Protein AF-A0AAU0TPD5-F1 (afdb_monomer)

Mean predicted aligned error: 10.45 Å

pLDDT: mean 80.64, std 20.05, range [37.56, 97.31]

Sequence (81 aa):
MTGNKRLASERDATIVIYNLFGIASWGNFHRLGMHNLGELKTLLDRRPTWQPADTARHAEILATLKRVAKNYALELPRHWL

Radius of gyration: 19.05 Å; Cα contacts (8 Å, |Δi|>4): 30; chains: 1; bounding box: 26×60×43 Å

Structure (mmCIF, N/CA/C/O backbone):
data_AF-A0AAU0TPD5-F1
#
_entry.id   AF-A0AAU0TPD5-F1
#
loop_
_atom_site.group_PDB
_atom_site.id
_atom_site.type_symbol
_atom_site.label_atom_id
_atom_site.label_alt_id
_atom_site.label_comp_id
_atom_site.label_asym_id
_atom_site.label_entity_id
_atom_site.label_seq_id
_atom_site.pdbx_PDB_ins_code
_atom_site.Cartn_x
_atom_site.Cartn_y
_atom_site.Cartn_z
_atom_site.occupancy
_atom_site.B_iso_or_equiv
_atom_site.auth_seq_id
_atom_site.auth_comp_id
_atom_site.auth_asym_id
_atom_site.auth_atom_id
_atom_site.pdbx_PDB_model_num
ATOM 1 N N . MET A 1 1 ? 2.578 -53.378 -26.238 1.00 37.56 1 MET A N 1
ATOM 2 C CA . MET A 1 1 ? 3.482 -52.224 -26.431 1.00 37.56 1 MET A CA 1
ATOM 3 C C . MET A 1 1 ? 2.664 -50.968 -26.123 1.00 37.56 1 MET A C 1
ATOM 5 O O . MET A 1 1 ? 1.835 -50.612 -26.939 1.00 37.56 1 MET A O 1
ATOM 9 N N . THR A 1 2 ? 2.529 -50.535 -24.860 1.00 39.12 2 THR A N 1
ATOM 10 C CA . THR A 1 2 ? 3.418 -49.590 -24.124 1.00 39.12 2 THR A CA 1
ATOM 11 C C . THR A 1 2 ? 3.586 -48.274 -24.901 1.00 39.12 2 THR A C 1
ATOM 13 O O . THR A 1 2 ? 4.095 -48.329 -26.007 1.00 39.12 2 THR A O 1
ATOM 16 N N . GLY A 1 3 ? 3.230 -47.063 -24.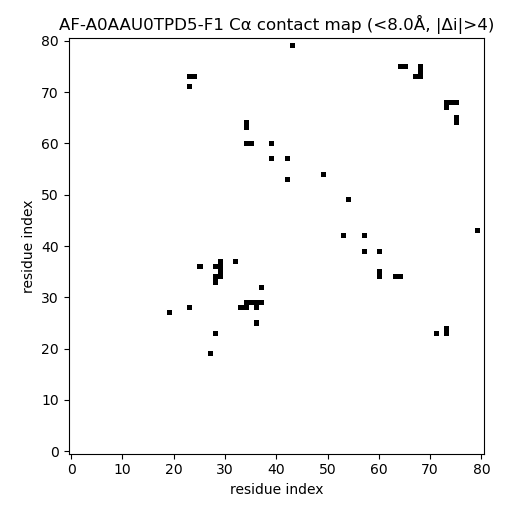463 1.00 37.72 3 GLY A N 1
ATOM 17 C CA . GLY A 1 3 ? 2.717 -46.494 -23.214 1.00 37.72 3 GLY A CA 1
ATOM 18 C C . GLY A 1 3 ? 2.605 -44.958 -23.394 1.00 37.72 3 GLY A C 1
ATOM 19 O O . GLY A 1 3 ? 3.216 -44.400 -24.302 1.00 37.72 3 GLY A O 1
ATOM 20 N N . ASN A 1 4 ? 1.798 -44.301 -22.554 1.00 49.62 4 ASN A N 1
ATOM 21 C CA . ASN A 1 4 ? 1.540 -42.851 -22.473 1.00 49.62 4 ASN A CA 1
ATOM 22 C C . ASN A 1 4 ? 2.709 -41.922 -22.860 1.00 49.62 4 ASN A C 1
ATOM 24 O O . ASN A 1 4 ? 3.800 -42.041 -22.302 1.00 49.62 4 ASN A O 1
ATOM 28 N N . LYS A 1 5 ? 2.435 -40.868 -23.645 1.00 42.72 5 LYS A N 1
ATOM 29 C CA . LYS A 1 5 ? 3.300 -39.679 -23.682 1.00 42.72 5 LYS A CA 1
ATOM 30 C C . LYS A 1 5 ? 2.482 -38.391 -23.601 1.00 42.72 5 LYS A C 1
ATOM 32 O O . LYS A 1 5 ? 1.855 -37.956 -24.558 1.00 42.72 5 LYS A O 1
ATOM 37 N N . ARG A 1 6 ? 2.485 -37.827 -22.390 1.00 52.53 6 ARG A N 1
ATOM 38 C CA . ARG A 1 6 ? 2.021 -36.481 -22.050 1.00 52.53 6 ARG A CA 1
ATOM 39 C C . ARG A 1 6 ? 2.793 -35.469 -22.897 1.00 52.53 6 ARG A C 1
ATOM 41 O O . ARG A 1 6 ? 4.018 -35.510 -22.899 1.00 52.53 6 ARG A O 1
ATOM 48 N N . LEU A 1 7 ? 2.089 -34.555 -23.557 1.00 45.16 7 LEU A N 1
ATOM 49 C CA . LEU A 1 7 ? 2.678 -33.313 -24.061 1.00 45.16 7 LEU A CA 1
ATOM 50 C C . LEU A 1 7 ? 1.721 -32.141 -23.797 1.00 45.16 7 LEU A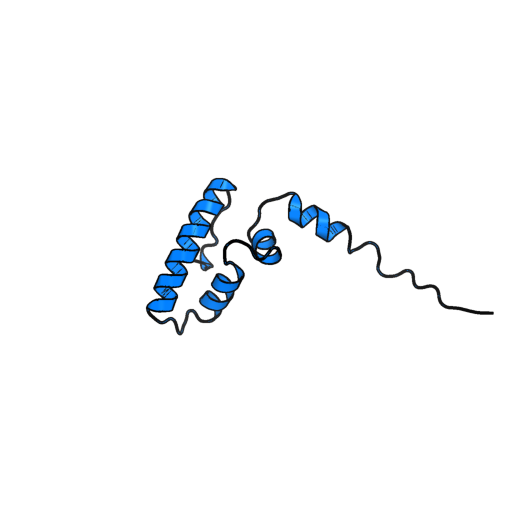 C 1
ATOM 52 O O . LEU A 1 7 ? 1.372 -31.366 -24.677 1.00 45.16 7 LEU A O 1
ATOM 56 N N . ALA A 1 8 ? 1.250 -32.053 -22.558 1.00 49.91 8 ALA A N 1
ATOM 57 C CA . ALA A 1 8 ? 0.671 -30.839 -22.009 1.00 49.91 8 ALA A CA 1
ATOM 58 C C . ALA A 1 8 ? 1.517 -30.470 -20.788 1.00 49.91 8 ALA A C 1
ATOM 60 O O . ALA A 1 8 ? 1.813 -31.350 -19.981 1.00 49.91 8 ALA A O 1
ATOM 61 N N . SER A 1 9 ? 1.855 -29.186 -20.655 1.00 53.41 9 SER A N 1
ATOM 62 C CA . SER A 1 9 ? 2.458 -28.571 -19.463 1.00 53.41 9 SER A CA 1
ATOM 63 C C . SER A 1 9 ? 3.992 -28.553 -19.347 1.00 53.41 9 SER A C 1
ATOM 65 O O . SER A 1 9 ? 4.525 -29.049 -18.364 1.00 53.41 9 SER A O 1
ATOM 67 N N . GLU A 1 10 ? 4.702 -27.878 -20.262 1.00 48.38 10 GLU A N 1
ATOM 68 C CA . GLU A 1 10 ? 6.065 -27.364 -19.963 1.00 48.38 10 GLU A CA 1
ATOM 69 C C . GLU A 1 10 ? 6.362 -25.939 -20.489 1.00 48.38 10 GLU A C 1
ATOM 71 O O . GLU A 1 10 ? 7.387 -25.364 -20.130 1.00 48.38 10 GLU A O 1
ATOM 76 N N . ARG A 1 11 ? 5.480 -25.306 -21.287 1.00 47.72 11 ARG A N 1
ATOM 77 C CA . ARG A 1 11 ? 5.746 -23.962 -21.863 1.00 47.72 11 ARG A CA 1
ATOM 78 C C . ARG A 1 11 ? 5.119 -22.776 -21.123 1.00 47.72 11 ARG A C 1
ATOM 80 O O . ARG A 1 11 ? 5.407 -21.643 -21.489 1.00 47.72 11 ARG A O 1
ATOM 87 N N . ASP A 1 12 ? 4.332 -23.001 -20.074 1.00 48.69 12 ASP A N 1
ATOM 88 C CA . ASP A 1 12 ? 3.747 -21.903 -19.285 1.00 48.69 12 ASP A CA 1
ATOM 89 C C . ASP A 1 12 ? 4.639 -21.452 -18.119 1.00 48.69 12 ASP A C 1
ATOM 91 O O . ASP A 1 12 ? 4.574 -20.304 -17.684 1.00 48.69 12 ASP A O 1
ATOM 95 N N . ALA A 1 13 ? 5.529 -22.320 -17.627 1.00 49.34 13 ALA A N 1
ATOM 96 C CA . ALA A 1 13 ? 6.327 -22.026 -16.435 1.00 49.34 13 ALA A CA 1
ATOM 97 C C . ALA A 1 13 ? 7.471 -21.025 -16.690 1.00 49.34 13 ALA A C 1
ATOM 99 O O . ALA A 1 13 ? 7.873 -20.300 -15.783 1.00 49.34 13 ALA A O 1
ATOM 100 N N . THR A 1 14 ? 7.989 -20.940 -17.919 1.00 42.50 14 THR A N 1
ATOM 101 C CA . THR A 1 14 ? 9.139 -20.080 -18.256 1.00 42.50 14 THR A CA 1
ATOM 102 C C . THR A 1 14 ? 8.757 -18.631 -18.570 1.00 42.50 14 THR A C 1
ATOM 104 O O . THR A 1 14 ? 9.591 -17.743 -18.397 1.00 42.50 14 THR A O 1
ATOM 107 N N . ILE A 1 15 ? 7.503 -18.355 -18.954 1.00 48.22 15 ILE A N 1
ATOM 108 C CA . ILE A 1 15 ? 7.026 -16.978 -19.196 1.00 48.22 15 ILE A CA 1
ATOM 109 C C . ILE A 1 15 ? 6.823 -16.222 -17.874 1.00 48.22 15 ILE A C 1
ATOM 111 O O . ILE A 1 15 ? 7.098 -15.024 -17.787 1.00 48.22 15 ILE A O 1
ATOM 115 N N . VAL A 1 16 ? 6.399 -16.917 -16.814 1.00 51.56 16 VAL A N 1
ATOM 116 C CA . VAL A 1 16 ? 6.126 -16.290 -15.510 1.00 51.56 16 VAL A CA 1
ATOM 117 C C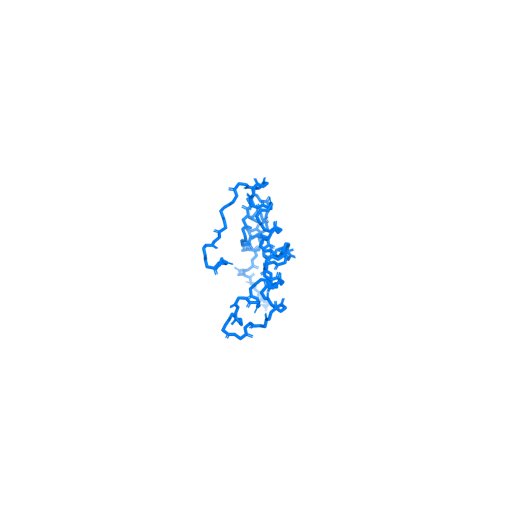 . VAL A 1 16 ? 7.402 -15.737 -14.866 1.00 51.56 16 VAL A C 1
ATOM 119 O O . VAL A 1 16 ? 7.359 -14.689 -14.223 1.00 51.56 16 VAL A O 1
ATOM 122 N N . ILE A 1 17 ? 8.548 -16.394 -15.076 1.00 51.75 17 ILE A N 1
ATOM 123 C CA . ILE A 1 17 ? 9.806 -16.032 -14.412 1.00 51.75 17 ILE A CA 1
ATOM 124 C C . ILE A 1 17 ? 10.389 -14.734 -14.998 1.00 51.75 17 ILE A C 1
ATOM 126 O O . ILE A 1 17 ? 10.756 -13.848 -14.233 1.00 51.75 17 ILE A O 1
ATOM 130 N N . TYR A 1 18 ? 10.401 -14.545 -16.324 1.00 47.91 18 TYR A N 1
ATOM 131 C CA . TYR A 1 18 ? 10.977 -13.331 -16.933 1.00 47.91 18 TYR A CA 1
ATOM 132 C C . TYR A 1 18 ? 10.177 -12.047 -16.640 1.00 47.91 18 TYR A C 1
ATOM 134 O O . TYR A 1 18 ? 10.763 -10.973 -16.497 1.00 47.91 18 TYR A O 1
ATOM 142 N N . ASN A 1 19 ? 8.855 -12.144 -16.462 1.00 51.41 19 ASN A N 1
ATOM 143 C CA . ASN A 1 19 ? 8.007 -10.987 -16.142 1.00 51.41 19 ASN A CA 1
ATOM 144 C C . ASN A 1 19 ? 8.118 -10.510 -14.683 1.00 51.41 19 ASN A C 1
ATOM 146 O O . ASN A 1 19 ? 7.736 -9.375 -14.384 1.00 51.41 19 ASN A O 1
ATOM 150 N N . LEU A 1 20 ? 8.639 -11.341 -13.773 1.00 54.41 20 LEU A N 1
ATOM 151 C CA . LEU A 1 20 ? 8.846 -10.963 -12.369 1.00 54.41 20 LEU A CA 1
ATOM 152 C C . LEU A 1 20 ? 10.082 -10.073 -12.172 1.00 54.41 20 LEU A C 1
ATOM 154 O O . LEU A 1 20 ? 10.107 -9.291 -11.224 1.00 54.41 20 LEU A O 1
ATOM 158 N N . PHE A 1 21 ? 11.069 -10.151 -13.072 1.00 54.88 21 PHE A N 1
ATOM 159 C CA . PHE A 1 21 ? 12.347 -9.434 -12.948 1.00 54.88 21 PHE A CA 1
ATOM 160 C C . PHE A 1 21 ? 12.490 -8.215 -13.875 1.00 54.88 21 PHE A C 1
ATOM 162 O O . PHE A 1 21 ? 13.381 -7.401 -13.653 1.00 54.88 21 PHE A O 1
ATOM 169 N N . GLY A 1 22 ? 11.642 -8.067 -14.901 1.00 65.69 22 GLY A N 1
ATOM 170 C CA . GLY A 1 22 ? 11.820 -7.029 -15.929 1.00 65.69 22 GLY A CA 1
ATOM 171 C C . GLY A 1 22 ? 11.189 -5.665 -15.627 1.00 65.69 22 GLY A C 1
ATOM 172 O O . GLY A 1 22 ? 11.669 -4.653 -16.128 1.00 65.69 22 GLY A O 1
ATOM 173 N N . ILE A 1 23 ? 10.110 -5.612 -14.836 1.00 75.75 23 ILE A N 1
ATOM 174 C CA . ILE A 1 23 ? 9.355 -4.370 -14.594 1.00 75.75 23 ILE A CA 1
ATOM 175 C C . ILE A 1 23 ? 8.948 -4.295 -13.122 1.00 75.75 23 ILE A C 1
ATOM 177 O O . ILE A 1 23 ? 8.238 -5.168 -12.610 1.00 75.75 23 ILE A O 1
ATOM 181 N N . ALA A 1 24 ? 9.380 -3.232 -12.441 1.00 84.12 24 ALA A N 1
ATOM 182 C CA . ALA A 1 24 ? 8.914 -2.922 -11.098 1.00 84.12 24 ALA A CA 1
ATOM 183 C C . ALA A 1 24 ? 7.398 -2.693 -11.132 1.00 84.12 24 ALA A C 1
ATOM 185 O O . ALA A 1 24 ? 6.896 -1.857 -11.876 1.00 84.12 24 ALA A O 1
ATOM 186 N N . SER A 1 25 ? 6.650 -3.463 -10.349 1.00 90.06 25 SER A N 1
ATOM 187 C CA . SER A 1 25 ? 5.207 -3.291 -10.210 1.00 90.06 25 SER A CA 1
ATOM 188 C C . SER A 1 25 ? 4.763 -3.783 -8.843 1.00 90.06 25 SER A C 1
ATOM 190 O O . SER A 1 25 ? 5.354 -4.705 -8.278 1.00 90.06 25 SER A O 1
ATOM 192 N N . TRP A 1 26 ? 3.680 -3.214 -8.317 1.00 92.25 26 TRP A N 1
ATOM 193 C CA . TRP A 1 26 ? 3.111 -3.655 -7.044 1.00 92.25 26 TRP A CA 1
ATOM 194 C C . TRP A 1 26 ? 2.722 -5.135 -7.042 1.00 92.25 26 TRP A C 1
ATOM 196 O O . TRP A 1 26 ? 2.931 -5.824 -6.047 1.00 92.25 26 TRP A O 1
ATOM 206 N N . GLY A 1 27 ? 2.214 -5.648 -8.168 1.00 89.94 27 GLY A N 1
ATOM 207 C CA . GLY A 1 27 ? 1.900 -7.068 -8.315 1.00 89.94 27 GLY A CA 1
ATOM 208 C C . GLY A 1 27 ? 3.144 -7.958 -8.238 1.00 89.94 27 GLY A C 1
ATOM 209 O O . GLY A 1 27 ? 3.089 -9.027 -7.633 1.00 89.94 27 GLY A O 1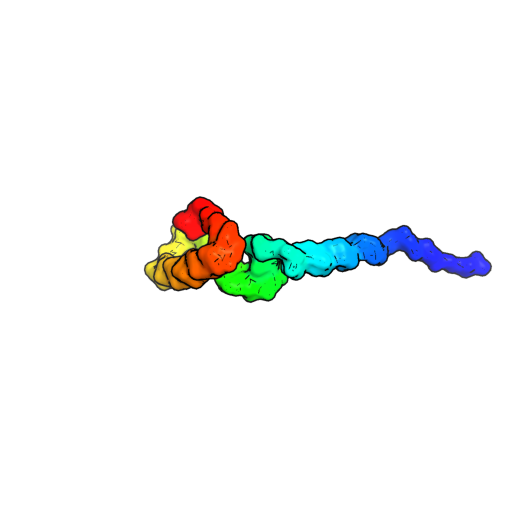
ATOM 210 N N . ASN A 1 28 ? 4.271 -7.518 -8.802 1.00 89.81 28 ASN A N 1
ATOM 211 C CA . ASN A 1 28 ? 5.538 -8.246 -8.712 1.00 89.81 28 ASN A CA 1
ATOM 212 C C . ASN A 1 28 ? 6.110 -8.182 -7.297 1.00 89.81 28 ASN A C 1
ATOM 214 O O . ASN A 1 28 ? 6.423 -9.225 -6.733 1.00 89.81 28 ASN A O 1
ATOM 218 N N . PHE A 1 29 ? 6.139 -7.002 -6.674 1.00 90.06 29 PHE A N 1
ATOM 219 C CA . PHE A 1 29 ? 6.565 -6.865 -5.281 1.00 90.06 29 PHE A CA 1
ATOM 220 C C . PHE A 1 29 ? 5.724 -7.727 -4.330 1.00 90.06 29 PHE A C 1
ATOM 222 O O . PHE A 1 29 ? 6.282 -8.360 -3.440 1.00 90.06 29 PHE A O 1
ATOM 229 N N . HIS A 1 30 ? 4.409 -7.831 -4.549 1.00 90.50 30 HIS A N 1
ATOM 230 C CA . HIS A 1 30 ? 3.543 -8.702 -3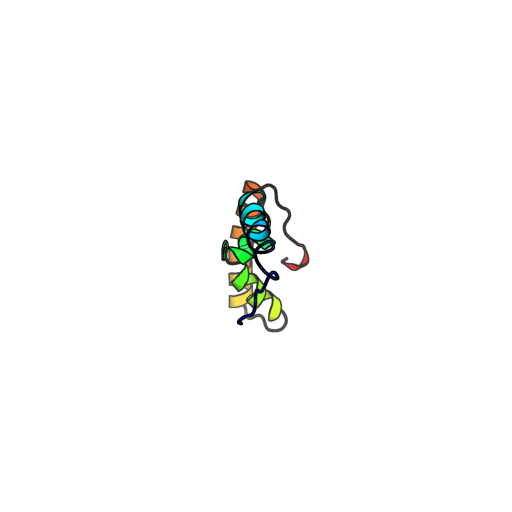.752 1.00 90.50 30 HIS A CA 1
ATOM 231 C C . HIS A 1 30 ? 3.874 -10.190 -3.952 1.00 90.50 30 HIS A C 1
ATOM 233 O O . HIS A 1 30 ? 3.995 -10.923 -2.975 1.00 90.50 30 HIS A O 1
ATOM 239 N N . ARG A 1 31 ? 4.068 -10.644 -5.201 1.00 87.19 31 ARG A N 1
ATOM 240 C CA . ARG A 1 31 ? 4.470 -12.035 -5.506 1.00 87.19 31 ARG A CA 1
ATOM 241 C C . ARG A 1 31 ? 5.852 -12.388 -4.955 1.00 87.19 31 ARG A C 1
ATOM 243 O O . ARG A 1 31 ? 6.075 -13.532 -4.582 1.00 87.19 31 ARG A O 1
ATOM 250 N N . LEU A 1 32 ? 6.748 -11.405 -4.884 1.00 88.19 32 LEU A N 1
ATOM 251 C CA . LEU A 1 32 ? 8.084 -11.530 -4.301 1.00 88.19 32 LEU A CA 1
ATOM 252 C C . LEU A 1 32 ? 8.091 -11.389 -2.767 1.00 88.19 32 LEU A C 1
ATOM 254 O O . LEU A 1 32 ? 9.155 -11.479 -2.162 1.00 88.19 32 LEU A O 1
ATOM 258 N N . GLY A 1 33 ? 6.940 -11.146 -2.126 1.00 87.19 33 GLY A N 1
ATOM 259 C CA . GLY A 1 33 ? 6.850 -10.973 -0.671 1.00 87.19 33 GLY A CA 1
ATOM 260 C C . GLY A 1 33 ? 7.520 -9.697 -0.146 1.00 87.19 33 GLY A C 1
ATOM 261 O O . GLY A 1 33 ? 7.898 -9.629 1.021 1.00 87.19 33 GLY A O 1
ATOM 262 N N . MET A 1 34 ? 7.692 -8.681 -0.992 1.00 89.62 34 MET A N 1
ATOM 263 C CA . MET A 1 34 ? 8.412 -7.453 -0.661 1.00 89.62 34 MET A CA 1
ATOM 264 C C . MET A 1 34 ? 7.505 -6.368 -0.062 1.00 89.62 34 MET A C 1
ATOM 266 O O . MET A 1 34 ? 6.300 -6.302 -0.314 1.00 89.62 34 MET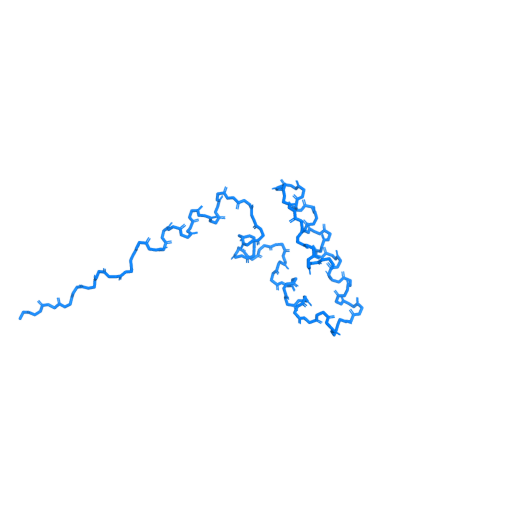 A O 1
ATOM 270 N N . HIS A 1 35 ? 8.132 -5.462 0.696 1.00 91.12 35 HIS A N 1
ATOM 271 C CA . HIS A 1 35 ? 7.561 -4.183 1.143 1.00 91.12 35 HIS A CA 1
ATOM 272 C C . HIS A 1 35 ? 6.244 -4.286 1.936 1.00 91.12 35 HIS A C 1
ATOM 274 O O . HIS A 1 35 ? 5.441 -3.356 1.920 1.00 91.12 35 HIS A O 1
ATOM 280 N N . ASN A 1 36 ? 6.021 -5.404 2.634 1.00 92.94 36 ASN A N 1
ATOM 281 C CA . ASN A 1 36 ? 4.842 -5.660 3.472 1.00 92.94 36 ASN A CA 1
ATOM 282 C C . ASN A 1 36 ? 3.498 -5.574 2.725 1.00 92.94 36 ASN A C 1
ATOM 284 O O . ASN A 1 36 ? 2.458 -5.331 3.332 1.00 92.94 36 ASN A O 1
ATOM 288 N N . LEU A 1 37 ? 3.481 -5.816 1.410 1.00 93.75 37 LEU A N 1
ATOM 289 C CA . LEU A 1 37 ? 2.249 -5.755 0.613 1.00 93.75 37 LEU A CA 1
ATOM 290 C C . LEU A 1 37 ? 1.226 -6.835 1.002 1.00 93.75 37 LEU A C 1
ATOM 292 O O . LEU A 1 37 ? 0.024 -6.589 0.932 1.00 93.75 37 LEU A O 1
ATOM 296 N N . GLY A 1 38 ? 1.682 -8.012 1.443 1.00 94.00 38 GLY A N 1
ATOM 297 C CA . GLY A 1 38 ? 0.793 -9.059 1.964 1.00 94.00 38 GLY A CA 1
ATOM 298 C C . GLY A 1 38 ? 0.138 -8.673 3.296 1.00 94.00 38 GLY A C 1
ATOM 299 O O . GLY A 1 38 ? -1.044 -8.943 3.524 1.00 94.00 38 GLY A O 1
ATOM 300 N N . GLU A 1 39 ? 0.884 -7.970 4.153 1.00 95.00 39 GLU A N 1
ATOM 301 C CA . GLU A 1 39 ? 0.354 -7.408 5.396 1.00 95.00 39 GLU A CA 1
ATOM 302 C C . GLU A 1 39 ? -0.641 -6.286 5.093 1.00 95.00 39 GLU A C 1
ATOM 304 O O . GLU A 1 39 ? -1.749 -6.301 5.624 1.00 95.00 39 GLU A O 1
ATOM 309 N N . LEU A 1 40 ? -0.301 -5.376 4.170 1.00 95.75 40 LEU A N 1
ATOM 310 C CA . LEU A 1 40 ? -1.208 -4.321 3.715 1.00 95.75 40 LEU A CA 1
ATOM 311 C C . LEU A 1 40 ? -2.533 -4.897 3.216 1.00 95.75 40 LEU A C 1
ATOM 313 O O . LEU A 1 40 ? -3.585 -4.381 3.578 1.00 95.75 40 LEU A O 1
ATOM 317 N N . LYS A 1 41 ? -2.494 -5.967 2.412 1.00 94.38 41 LYS A N 1
ATOM 318 C CA . LYS A 1 41 ? -3.704 -6.634 1.922 1.00 94.38 41 LYS A CA 1
ATOM 319 C C . LYS A 1 41 ? -4.569 -7.121 3.084 1.00 94.38 41 LYS A C 1
ATOM 321 O O . LYS A 1 41 ? -5.737 -6.761 3.159 1.00 94.38 41 LYS A O 1
ATOM 326 N N . THR A 1 42 ? -3.985 -7.887 4.004 1.00 94.62 42 THR A N 1
ATOM 327 C CA . THR A 1 42 ? -4.699 -8.405 5.187 1.00 94.62 42 THR A CA 1
ATOM 328 C C . THR A 1 42 ? -5.296 -7.277 6.025 1.00 94.62 42 THR A C 1
ATOM 330 O O . THR A 1 42 ? -6.411 -7.384 6.529 1.00 94.62 42 THR A O 1
ATOM 333 N N . LEU A 1 43 ? -4.556 -6.179 6.162 1.00 95.25 43 LEU A N 1
ATOM 334 C CA . LEU A 1 43 ? -4.972 -5.021 6.930 1.00 95.25 43 LEU A CA 1
ATOM 335 C C . LEU A 1 43 ? -6.131 -4.286 6.235 1.00 95.25 43 LEU A C 1
ATOM 337 O O . LEU A 1 43 ? -7.131 -3.995 6.884 1.00 95.25 43 LEU A O 1
ATOM 341 N N . LEU A 1 44 ? -6.067 -4.066 4.919 1.00 94.56 44 LEU A N 1
ATOM 342 C CA . LEU A 1 44 ? -7.161 -3.479 4.133 1.00 94.56 44 LEU A CA 1
ATOM 343 C C . LEU A 1 44 ? -8.417 -4.368 4.105 1.00 94.56 44 LEU A C 1
ATOM 345 O O . LEU A 1 44 ? -9.523 -3.835 4.184 1.00 94.56 44 LEU A O 1
ATOM 349 N N . ASP A 1 45 ? -8.264 -5.696 4.069 1.00 94.81 45 ASP A N 1
ATOM 350 C CA . ASP A 1 45 ? -9.383 -6.655 4.102 1.00 94.81 45 ASP A CA 1
ATOM 351 C C . ASP A 1 45 ? -10.213 -6.522 5.399 1.00 94.81 45 ASP A C 1
ATOM 353 O O . ASP A 1 45 ? -11.418 -6.773 5.403 1.00 94.81 45 ASP A O 1
ATOM 357 N N . ARG A 1 46 ? -9.593 -6.055 6.493 1.00 94.50 46 ARG A N 1
ATOM 358 C CA . ARG A 1 46 ? -10.250 -5.783 7.785 1.00 94.50 46 ARG A CA 1
ATOM 359 C C . ARG A 1 46 ? -10.408 -4.291 8.110 1.00 94.50 46 ARG A C 1
ATOM 361 O O . ARG A 1 46 ? -10.597 -3.938 9.274 1.00 94.50 46 ARG A O 1
ATOM 368 N N . ARG A 1 47 ? -10.363 -3.406 7.103 1.00 92.50 47 ARG A N 1
ATOM 369 C CA . ARG A 1 47 ? -10.546 -1.944 7.261 1.00 92.50 47 ARG A CA 1
ATOM 370 C C . ARG A 1 47 ? -11.777 -1.531 8.082 1.00 92.50 47 ARG A C 1
ATOM 372 O O . ARG A 1 47 ? -11.639 -0.612 8.885 1.00 92.50 47 ARG A O 1
ATOM 379 N N . PRO A 1 48 ? -12.944 -2.196 7.968 1.00 94.06 48 PRO A N 1
ATOM 380 C CA . PRO A 1 48 ? -14.114 -1.851 8.780 1.00 94.06 48 PRO A CA 1
ATOM 381 C C . PRO A 1 48 ? -13.923 -2.052 10.291 1.00 94.06 48 PRO A C 1
ATOM 383 O O . PRO A 1 48 ? -14.667 -1.473 11.074 1.00 94.06 48 PRO A O 1
ATOM 386 N N . THR A 1 49 ? -12.951 -2.869 10.706 1.00 95.56 49 THR A N 1
ATOM 387 C CA . THR A 1 49 ? -12.712 -3.235 12.111 1.00 95.56 49 THR A CA 1
ATOM 388 C C . THR A 1 49 ? -11.347 -2.764 12.610 1.00 95.56 49 THR A C 1
ATOM 390 O O . THR A 1 49 ? -10.783 -3.379 13.516 1.00 95.56 49 THR A O 1
ATOM 393 N N . TRP A 1 50 ? -10.772 -1.726 11.994 1.00 96.69 50 TRP A N 1
ATOM 394 C CA . TRP A 1 50 ? -9.464 -1.214 12.397 1.00 96.69 50 TRP A CA 1
ATOM 395 C C . TRP A 1 50 ? -9.461 -0.694 13.824 1.00 96.69 50 TRP A C 1
ATOM 397 O O . TRP A 1 50 ? -10.286 0.126 14.229 1.00 96.69 50 TRP A O 1
ATOM 407 N N . GLN A 1 51 ? -8.449 -1.133 14.555 1.00 95.50 51 GLN A N 1
ATOM 408 C CA . GLN A 1 51 ? -8.062 -0.545 15.820 1.00 95.50 51 GLN A CA 1
ATOM 409 C C . GLN A 1 51 ? -7.025 0.564 15.585 1.00 95.50 51 GLN A C 1
ATOM 411 O O . GLN A 1 51 ? -6.402 0.624 14.521 1.00 95.50 51 GLN A O 1
ATOM 416 N N . PRO A 1 52 ? -6.761 1.429 16.579 1.00 95.25 52 PRO A N 1
ATOM 417 C CA . PRO A 1 52 ? -5.731 2.464 16.464 1.00 95.25 52 PRO A CA 1
ATOM 418 C C . PRO A 1 52 ? -4.355 1.917 16.049 1.00 95.25 52 PRO A C 1
ATOM 420 O O . PRO A 1 52 ? -3.635 2.563 15.289 1.00 95.25 52 PRO A O 1
ATOM 423 N N . ALA A 1 53 ? -4.020 0.700 16.492 1.00 94.50 53 ALA A N 1
ATOM 424 C CA . ALA A 1 53 ? -2.801 0.002 16.095 1.00 94.50 53 ALA A CA 1
ATOM 425 C C . ALA A 1 53 ? -2.781 -0.369 14.600 1.00 94.50 53 ALA A C 1
ATOM 427 O O . ALA A 1 53 ? -1.736 -0.252 13.964 1.00 94.50 53 ALA A O 1
ATOM 428 N N . ASP A 1 54 ? -3.921 -0.761 14.019 1.00 96.31 54 ASP A N 1
ATOM 429 C CA . ASP A 1 54 ? -4.022 -1.055 12.585 1.00 96.31 54 ASP A CA 1
ATOM 430 C C . ASP A 1 54 ? -3.815 0.208 11.749 1.00 96.31 54 ASP A C 1
ATOM 432 O O . ASP A 1 54 ? -3.070 0.186 10.774 1.00 96.31 54 ASP A O 1
ATOM 436 N N . THR A 1 55 ? -4.409 1.331 12.161 1.00 95.06 55 THR A N 1
ATOM 437 C CA . THR A 1 55 ? -4.217 2.625 11.490 1.00 95.06 55 THR A CA 1
ATOM 438 C C . THR A 1 55 ? -2.761 3.092 11.575 1.00 95.06 55 THR A C 1
ATOM 440 O O . THR A 1 55 ? -2.203 3.566 10.584 1.00 95.06 55 THR A O 1
ATOM 443 N N . ALA A 1 56 ? -2.114 2.930 12.734 1.00 96.62 56 ALA A N 1
ATOM 444 C CA . ALA A 1 56 ? -0.692 3.239 12.886 1.00 96.62 56 ALA A CA 1
ATOM 445 C C . ALA A 1 56 ? 0.168 2.354 11.969 1.00 96.62 56 ALA A C 1
ATOM 447 O O . ALA A 1 56 ? 1.020 2.855 11.232 1.00 96.62 56 ALA A O 1
ATOM 448 N N . ARG A 1 57 ? -0.119 1.048 11.936 1.00 96.75 57 ARG A N 1
ATOM 449 C CA . ARG A 1 57 ? 0.599 0.093 11.091 1.00 96.75 57 ARG A CA 1
ATOM 450 C C . ARG A 1 57 ? 0.397 0.361 9.600 1.00 96.75 57 ARG A C 1
ATOM 452 O O . ARG A 1 57 ? 1.350 0.309 8.823 1.00 96.75 57 ARG A O 1
ATOM 459 N N . HIS A 1 58 ? -0.823 0.701 9.196 1.00 97.31 58 HIS A N 1
ATOM 460 C CA . HIS A 1 58 ? -1.150 1.142 7.840 1.00 97.31 58 HIS A CA 1
ATOM 461 C C . HIS A 1 58 ? -0.299 2.341 7.420 1.00 97.31 58 HIS A C 1
ATOM 463 O O . HIS A 1 58 ? 0.298 2.322 6.342 1.00 97.31 58 HIS A O 1
ATOM 469 N N . ALA A 1 59 ? -0.180 3.348 8.289 1.00 96.44 59 ALA A N 1
ATOM 470 C CA . ALA A 1 59 ? 0.610 4.544 8.020 1.00 96.44 59 ALA A CA 1
ATOM 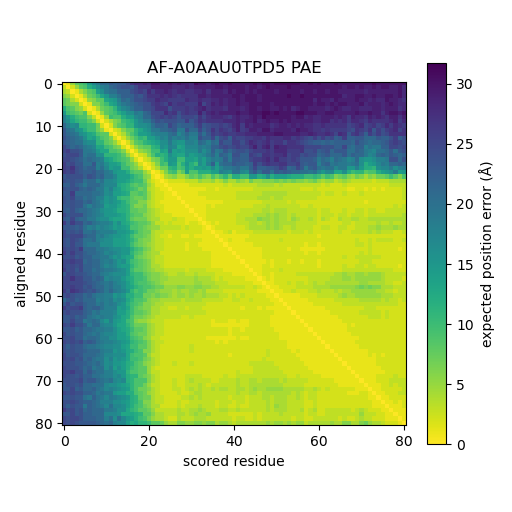471 C C . ALA A 1 59 ? 2.109 4.233 7.845 1.00 96.44 59 ALA A C 1
ATOM 473 O O . ALA A 1 59 ? 2.741 4.782 6.937 1.00 96.44 59 ALA A O 1
ATOM 474 N N . GLU A 1 60 ? 2.674 3.326 8.649 1.00 97.19 60 GLU A N 1
ATOM 475 C CA . GLU A 1 60 ? 4.064 2.861 8.511 1.00 97.19 60 GLU A CA 1
ATOM 476 C C . GLU A 1 60 ? 4.312 2.164 7.168 1.00 97.19 60 GLU A C 1
ATOM 478 O O . GLU A 1 60 ? 5.285 2.462 6.458 1.00 97.19 60 GLU A O 1
ATOM 483 N N . ILE A 1 61 ? 3.413 1.249 6.794 1.00 95.94 61 ILE A N 1
ATOM 484 C CA . ILE A 1 61 ? 3.500 0.529 5.523 1.00 95.94 61 ILE A CA 1
ATOM 485 C C . ILE A 1 61 ? 3.377 1.525 4.366 1.00 95.94 61 ILE A C 1
ATOM 487 O O . ILE A 1 61 ? 4.225 1.535 3.473 1.00 95.94 61 ILE A O 1
ATOM 491 N N . LEU A 1 62 ? 2.403 2.440 4.406 1.00 96.31 62 LEU A N 1
ATOM 492 C CA . LEU A 1 62 ? 2.247 3.476 3.384 1.00 96.31 62 LEU A CA 1
ATOM 493 C C . LEU A 1 62 ? 3.458 4.406 3.282 1.00 96.31 62 LEU A C 1
ATOM 495 O O . LEU A 1 62 ? 3.831 4.790 2.173 1.00 96.31 62 LEU A O 1
ATOM 499 N N . ALA A 1 63 ? 4.092 4.778 4.394 1.00 96.25 63 ALA A N 1
ATOM 500 C CA . ALA A 1 63 ? 5.303 5.597 4.371 1.00 96.25 63 ALA A CA 1
ATOM 501 C C . ALA A 1 63 ? 6.452 4.884 3.641 1.00 96.25 63 ALA A C 1
ATOM 503 O O . ALA A 1 63 ? 7.173 5.509 2.857 1.00 96.25 63 ALA A O 1
ATOM 504 N N . THR A 1 64 ? 6.583 3.571 3.844 1.00 94.44 64 THR A N 1
ATOM 505 C CA . THR A 1 64 ? 7.555 2.729 3.135 1.00 94.44 64 THR A CA 1
ATOM 506 C C . THR A 1 64 ? 7.213 2.636 1.649 1.00 94.44 64 THR A C 1
ATOM 508 O O . THR A 1 64 ? 8.061 2.918 0.800 1.00 94.44 64 THR A O 1
ATOM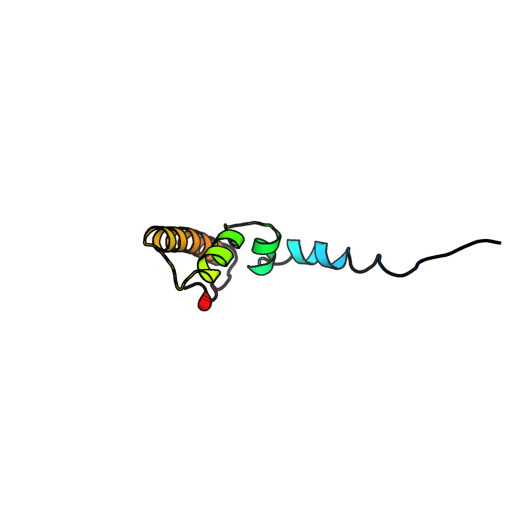 511 N N . LEU A 1 65 ? 5.954 2.338 1.315 1.00 94.38 65 LEU A N 1
ATOM 512 C CA . LEU A 1 65 ? 5.496 2.221 -0.071 1.00 94.38 65 LEU A CA 1
ATOM 513 C C . LEU A 1 65 ? 5.621 3.540 -0.834 1.00 94.38 65 LEU A C 1
ATOM 515 O O . LEU A 1 65 ? 6.016 3.522 -1.991 1.00 94.38 65 LEU A O 1
ATOM 519 N N . LYS A 1 66 ? 5.399 4.694 -0.196 1.00 95.12 66 LYS A N 1
ATOM 520 C CA . LYS A 1 66 ? 5.648 6.012 -0.808 1.00 95.12 66 LYS A CA 1
ATOM 521 C C . LYS A 1 66 ? 7.110 6.205 -1.220 1.00 95.12 66 LYS A C 1
ATOM 523 O O . LYS A 1 66 ? 7.367 6.851 -2.232 1.00 95.12 66 LYS A O 1
ATOM 528 N N . ARG A 1 67 ? 8.075 5.667 -0.465 1.00 94.00 67 ARG A N 1
ATOM 529 C CA . ARG A 1 67 ? 9.502 5.724 -0.839 1.00 94.00 67 ARG A CA 1
ATOM 530 C C . ARG A 1 67 ? 9.801 4.790 -2.008 1.00 94.00 67 ARG A C 1
ATOM 532 O O . ARG A 1 67 ? 10.426 5.213 -2.973 1.00 94.00 67 ARG A O 1
ATOM 539 N N . VAL A 1 68 ? 9.295 3.558 -1.954 1.00 91.62 68 VAL A N 1
ATOM 540 C CA . VAL A 1 68 ? 9.426 2.572 -3.043 1.00 91.62 68 VAL A CA 1
ATOM 541 C C . VAL A 1 68 ? 8.818 3.119 -4.337 1.00 91.62 68 VAL A C 1
ATOM 543 O O . VAL A 1 68 ? 9.458 3.099 -5.380 1.00 91.62 68 VAL A O 1
ATOM 546 N N . ALA A 1 69 ? 7.626 3.702 -4.255 1.00 92.75 69 ALA A N 1
ATOM 547 C CA . ALA A 1 69 ? 6.935 4.336 -5.366 1.00 92.75 69 ALA A CA 1
ATOM 548 C C . ALA A 1 69 ? 7.782 5.409 -6.053 1.00 92.75 69 ALA A C 1
ATOM 550 O O . ALA A 1 69 ? 7.906 5.403 -7.271 1.00 92.75 69 ALA A O 1
ATOM 551 N N . LYS A 1 70 ? 8.432 6.283 -5.275 1.00 92.12 70 LYS A N 1
ATOM 552 C CA . LYS A 1 70 ? 9.358 7.286 -5.816 1.00 92.12 70 LYS A CA 1
ATOM 553 C C . LYS A 1 70 ? 10.574 6.647 -6.487 1.00 92.12 70 LYS A C 1
ATOM 555 O O . LYS A 1 70 ? 10.937 7.065 -7.579 1.00 92.12 70 LYS A O 1
ATOM 560 N N . ASN A 1 71 ? 11.172 5.632 -5.863 1.00 89.44 71 ASN A N 1
ATOM 561 C CA . ASN A 1 71 ? 12.373 4.972 -6.385 1.00 89.44 71 ASN A CA 1
ATOM 562 C C . ASN A 1 71 ? 12.123 4.241 -7.711 1.00 89.44 71 ASN A C 1
ATOM 564 O O . ASN A 1 71 ? 13.011 4.190 -8.554 1.00 89.44 71 ASN A O 1
ATOM 568 N N . TYR A 1 72 ? 10.924 3.684 -7.887 1.00 87.81 72 TYR A N 1
ATOM 569 C CA . TYR A 1 72 ? 10.546 2.907 -9.069 1.00 87.81 72 TYR A CA 1
ATOM 570 C C . TYR A 1 72 ? 9.568 3.644 -10.001 1.00 87.81 72 TYR A C 1
ATOM 572 O O . TYR A 1 72 ? 9.026 3.023 -10.910 1.00 87.81 72 TYR A O 1
ATOM 580 N N . ALA A 1 73 ? 9.327 4.943 -9.774 1.00 90.31 73 ALA A N 1
ATOM 581 C CA . ALA A 1 73 ? 8.358 5.765 -10.509 1.00 90.31 73 ALA A CA 1
ATOM 582 C C . ALA A 1 73 ? 6.954 5.126 -10.634 1.00 90.31 73 ALA A C 1
ATOM 584 O O . ALA A 1 73 ? 6.316 5.180 -11.683 1.00 90.31 73 ALA A O 1
ATOM 585 N N . LEU A 1 74 ? 6.472 4.509 -9.551 1.00 89.88 74 LEU A N 1
ATOM 586 C CA . LEU A 1 74 ? 5.152 3.881 -9.475 1.00 89.88 74 LEU A CA 1
ATOM 587 C C . LEU A 1 74 ? 4.136 4.800 -8.799 1.00 89.88 74 LEU A C 1
ATOM 589 O O . LEU A 1 74 ? 4.460 5.532 -7.866 1.00 89.88 74 LEU A O 1
ATOM 593 N N . GLU A 1 75 ? 2.873 4.696 -9.201 1.00 91.69 75 GLU A N 1
ATOM 594 C CA . GLU A 1 75 ? 1.765 5.364 -8.517 1.00 91.69 75 GLU A CA 1
ATOM 595 C C . GLU A 1 75 ? 1.208 4.496 -7.383 1.00 91.69 75 GLU A C 1
ATOM 597 O O . GLU A 1 75 ? 1.081 3.278 -7.529 1.00 91.69 75 GLU A O 1
ATOM 602 N N . LEU A 1 76 ? 0.841 5.106 -6.248 1.00 91.88 76 LEU A N 1
ATOM 603 C CA . LEU A 1 76 ? 0.122 4.392 -5.189 1.00 91.88 76 LEU A CA 1
ATOM 604 C C . LEU A 1 76 ? -1.364 4.258 -5.558 1.00 91.88 76 LEU A C 1
ATOM 606 O O . LEU A 1 76 ? -2.019 5.273 -5.810 1.00 91.88 76 LEU A O 1
ATOM 610 N N . PRO A 1 77 ? -1.937 3.044 -5.512 1.00 92.25 77 PRO A N 1
ATOM 611 C CA . PRO A 1 77 ? -3.365 2.855 -5.709 1.00 92.25 77 PRO A CA 1
ATOM 612 C 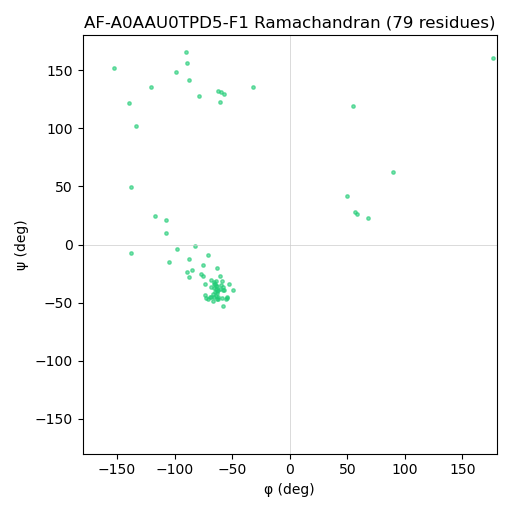C . PRO A 1 77 ? -4.197 3.619 -4.673 1.00 92.25 77 PRO A C 1
ATOM 614 O O . PRO A 1 77 ? -3.983 3.496 -3.469 1.00 92.25 77 PRO A O 1
ATOM 617 N N . ARG A 1 78 ? -5.210 4.364 -5.135 1.00 90.00 78 ARG A N 1
ATOM 618 C CA . ARG A 1 78 ? -6.076 5.182 -4.261 1.00 90.00 78 ARG A CA 1
ATOM 619 C C . ARG A 1 78 ? -6.810 4.371 -3.195 1.00 90.00 78 ARG A C 1
ATOM 621 O O . ARG A 1 78 ? -7.038 4.878 -2.110 1.00 90.00 78 ARG A O 1
ATOM 628 N N . HIS A 1 79 ? -7.153 3.117 -3.488 1.00 88.94 79 HIS A N 1
ATOM 629 C CA . HIS A 1 79 ? -7.839 2.234 -2.540 1.00 88.94 79 HIS A CA 1
ATOM 630 C C . HIS A 1 79 ? -6.944 1.777 -1.371 1.00 88.94 79 HIS A C 1
ATOM 632 O O . HIS A 1 79 ? -7.447 1.181 -0.422 1.00 88.94 79 HIS A O 1
ATOM 638 N N . TRP A 1 80 ? -5.634 2.051 -1.423 1.00 92.12 80 TRP A N 1
ATOM 639 C CA . TRP A 1 80 ? -4.716 1.839 -0.299 1.00 92.12 80 TRP A CA 1
ATOM 640 C C . TRP A 1 80 ? -4.639 3.038 0.642 1.00 92.12 80 TRP A C 1
ATOM 642 O O . TRP A 1 80 ? -4.063 2.896 1.717 1.00 92.12 80 TRP A O 1
ATOM 652 N N . LEU A 1 81 ? -5.169 4.197 0.241 1.00 89.19 81 LEU A N 1
ATOM 653 C CA . LEU A 1 81 ? -5.160 5.433 1.023 1.00 89.19 81 LEU A CA 1
ATOM 654 C C . LEU A 1 81 ? -6.395 5.540 1.935 1.00 89.19 81 LEU A C 1
ATOM 656 O O . LEU A 1 81 ? -7.450 4.908 1.668 1.00 89.19 81 LEU A O 1
#

Foldseek 3Di:
DDDDDDDPDDPPPVVVVVVLPPADDLVSCVVVVHLCSVVLVVLLVCVVPDDPVSVVVLVVSVVSVVVVCVVRVHDDDPSSD

Secondary structure (DSSP, 8-state):
-------SSSSSHHHHHHHHHHS--HHHHHHTT-TTHHHHHHHHHTGGG--HHHHHHHHHHHHHHHHHHHHTTPPPPGGG-

Solvent-accessible surface area (backbone atoms only — not comparable to full-atom values): 5216 Å² total; per-residue (Å²): 134,87,78,92,79,88,89,79,89,77,78,69,71,66,60,60,58,59,61,57,75,73,52,89,43,74,69,39,36,41,77,69,70,37,82,57,44,66,55,51,48,58,51,58,77,41,52,95,72,59,48,75,66,49,54,54,50,49,51,54,45,49,57,51,45,55,52,51,23,63,77,64,75,46,83,81,62,71,90,79,106